Protein AF-A0A7X8VT72-F1 (afdb_monomer)

Sequence (123 aa):
MTHRLEADIKRRKEEMYQFYFKGIGISIKKRRLALKLTQEALAKGICSNTYVSKIENNAIAINKENLYLLMEKMDMPLESIVFPEAMIDIMLESFSCFIRKDYERYRQIYEDIDKYQFGILIQ

Nearest PDB structures (foldseek):
  3u3w-assembly1_B  TM=5.763E-01  e=1.689E-03  Bacillus thuringiensis Bt407
  4yv9-assembly2_D  TM=6.469E-01  e=1.508E-02  Streptococcus dysgalactiae
  4yv6-assembly2_D  TM=6.238E-01  e=1.592E-02  Streptococcus dysgalactiae
  5w4m-assembly1_A  TM=6.349E-01  e=2.752E-02  Streptococcus dysgalactiae
  4ryk-assembly1_A-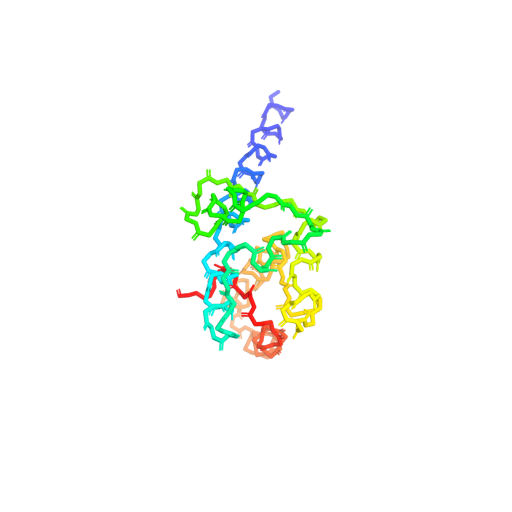2  TM=6.215E-01  e=9.689E-02  Listeria monocytogenes EGD-e

pLDDT: mean 84.2, std 11.76, range [35.78, 96.88]

Radius of gyratio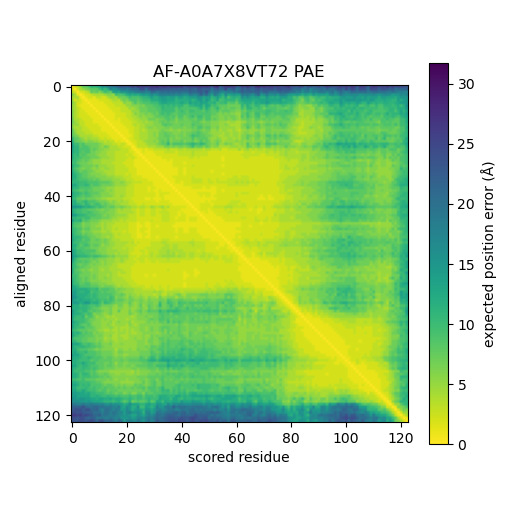n: 17.02 Å; Cα contacts (8 Å, |Δi|>4): 107; chains: 1; bounding box: 54×21×46 Å

Mean predicted aligned error: 6.78 Å

Structure (mmCIF, N/CA/C/O backbone):
data_AF-A0A7X8VT72-F1
#
_entry.id   AF-A0A7X8VT72-F1
#
loop_
_atom_site.group_PDB
_atom_site.id
_atom_site.type_symbol
_atom_site.label_atom_id
_atom_site.label_alt_id
_atom_site.label_comp_id
_atom_site.label_asym_id
_atom_site.label_entity_id
_atom_site.label_seq_id
_atom_site.pdbx_PDB_ins_code
_atom_site.Cartn_x
_atom_site.Cartn_y
_atom_site.Cartn_z
_atom_site.occupancy
_atom_site.B_iso_or_equiv
_atom_site.auth_seq_id
_atom_site.auth_comp_id
_atom_site.auth_asym_id
_atom_site.auth_atom_id
_atom_site.pdbx_PDB_model_num
ATOM 1 N N . MET A 1 1 ? 36.009 6.256 -0.695 1.00 60.47 1 MET A N 1
ATOM 2 C CA . MET A 1 1 ? 35.013 7.147 -1.340 1.00 60.47 1 MET A CA 1
ATOM 3 C C . MET A 1 1 ? 33.771 6.366 -1.783 1.00 60.47 1 MET A C 1
ATOM 5 O O . MET A 1 1 ? 32.669 6.794 -1.471 1.00 60.47 1 MET A O 1
ATOM 9 N N . THR A 1 2 ? 33.938 5.184 -2.384 1.00 63.16 2 THR A N 1
ATOM 10 C CA . THR A 1 2 ? 32.879 4.225 -2.777 1.00 63.16 2 THR A CA 1
ATOM 11 C C . THR A 1 2 ? 31.925 3.816 -1.647 1.00 63.16 2 THR A C 1
ATOM 13 O O . THR A 1 2 ? 30.720 3.971 -1.795 1.00 63.16 2 THR A O 1
ATOM 16 N N . HIS A 1 3 ? 32.435 3.439 -0.470 1.00 69.38 3 HIS A N 1
ATOM 17 C CA . HIS A 1 3 ? 31.594 2.996 0.659 1.00 69.38 3 HIS A CA 1
ATOM 18 C C . HIS A 1 3 ? 30.624 4.078 1.191 1.00 69.38 3 HIS A C 1
ATOM 20 O O . HIS A 1 3 ? 29.564 3.774 1.736 1.00 69.38 3 HIS A O 1
ATOM 26 N N . ARG A 1 4 ? 30.968 5.367 1.051 1.00 83.44 4 ARG A N 1
ATOM 27 C CA . ARG A 1 4 ? 30.092 6.476 1.473 1.00 83.44 4 ARG A CA 1
ATOM 28 C C . ARG A 1 4 ? 28.961 6.692 0.466 1.00 83.44 4 ARG A C 1
ATOM 30 O O . ARG A 1 4 ? 27.821 6.888 0.869 1.00 83.44 4 ARG A O 1
ATOM 37 N N . LEU A 1 5 ? 29.278 6.579 -0.825 1.00 81.50 5 LEU A N 1
ATOM 38 C CA . LEU A 1 5 ? 28.304 6.666 -1.910 1.00 81.50 5 LEU A CA 1
ATOM 39 C C . LEU A 1 5 ? 27.288 5.517 -1.850 1.00 81.50 5 LEU A C 1
ATOM 41 O O . LEU A 1 5 ? 26.091 5.761 -1.952 1.00 81.50 5 LEU A O 1
ATOM 45 N N . GLU A 1 6 ? 27.742 4.283 -1.627 1.00 85.75 6 GLU A N 1
ATOM 46 C CA . GLU A 1 6 ? 26.858 3.117 -1.477 1.00 85.75 6 GLU A CA 1
ATOM 47 C C . GLU A 1 6 ? 25.900 3.270 -0.288 1.00 85.75 6 GLU A C 1
ATOM 49 O O . GLU A 1 6 ? 24.701 3.014 -0.415 1.00 85.75 6 GLU A O 1
ATOM 54 N N . ALA A 1 7 ? 26.405 3.755 0.850 1.00 86.00 7 ALA A N 1
ATOM 55 C CA . ALA A 1 7 ? 25.585 4.027 2.026 1.00 86.00 7 ALA A CA 1
ATOM 56 C C . ALA A 1 7 ? 24.541 5.130 1.770 1.00 86.00 7 ALA A C 1
ATOM 58 O O . ALA A 1 7 ? 23.385 4.985 2.170 1.00 86.00 7 ALA A O 1
ATOM 59 N N . ASP A 1 8 ? 24.915 6.205 1.070 1.00 86.75 8 ASP A N 1
ATOM 60 C CA . ASP A 1 8 ? 23.992 7.286 0.711 1.00 86.75 8 ASP A CA 1
ATOM 61 C C . ASP A 1 8 ? 22.920 6.828 -0.293 1.00 86.75 8 ASP A C 1
ATOM 63 O O . ASP A 1 8 ? 21.749 7.182 -0.142 1.00 86.75 8 ASP A O 1
ATOM 67 N N . ILE A 1 9 ? 23.284 6.007 -1.286 1.00 85.25 9 ILE A N 1
ATOM 68 C CA . ILE A 1 9 ? 22.329 5.408 -2.234 1.00 85.25 9 ILE A CA 1
ATOM 69 C C . ILE A 1 9 ? 21.342 4.504 -1.492 1.00 85.25 9 ILE A C 1
ATOM 71 O O . ILE A 1 9 ? 20.133 4.606 -1.710 1.00 85.25 9 ILE A O 1
ATOM 75 N N . LYS A 1 10 ? 21.835 3.651 -0.585 1.00 86.94 10 LYS A N 1
ATOM 76 C CA . LYS A 1 10 ? 20.989 2.776 0.233 1.00 86.94 10 LYS A CA 1
ATOM 77 C C . LYS A 1 10 ? 20.020 3.583 1.098 1.00 86.94 10 LYS A C 1
ATOM 79 O O . LYS A 1 10 ? 18.834 3.269 1.116 1.00 86.94 10 LYS A O 1
ATOM 84 N N . ARG A 1 11 ? 20.498 4.644 1.758 1.00 87.62 11 ARG A N 1
ATOM 85 C CA . ARG A 1 11 ? 19.652 5.525 2.579 1.00 87.62 11 ARG A CA 1
ATOM 86 C C . ARG A 1 11 ? 18.535 6.162 1.752 1.00 87.62 11 ARG A C 1
ATOM 88 O O . ARG A 1 11 ? 17.381 6.091 2.151 1.00 87.62 11 ARG A O 1
ATOM 95 N N . ARG A 1 12 ? 18.859 6.722 0.582 1.00 83.75 12 ARG A N 1
ATOM 96 C CA . ARG A 1 12 ? 17.863 7.349 -0.306 1.00 83.75 12 ARG A CA 1
ATOM 97 C C . ARG A 1 12 ? 16.819 6.358 -0.818 1.00 83.75 12 ARG A C 1
ATOM 99 O O . ARG A 1 12 ? 15.649 6.712 -0.916 1.00 83.75 12 ARG A O 1
ATOM 106 N N . LYS A 1 13 ? 17.224 5.120 -1.134 1.00 81.94 13 LYS A N 1
ATOM 107 C CA . LYS A 1 13 ? 16.276 4.056 -1.498 1.00 81.94 13 LYS A CA 1
ATOM 108 C C . LYS A 1 13 ? 15.312 3.754 -0.354 1.00 81.94 13 LYS A C 1
ATOM 110 O O . LYS A 1 13 ? 14.112 3.697 -0.588 1.00 81.94 13 LYS A O 1
ATOM 115 N N . GLU A 1 14 ? 15.822 3.626 0.867 1.00 82.25 14 GLU A N 1
ATOM 116 C CA . GLU A 1 14 ? 14.987 3.378 2.044 1.00 82.25 14 GLU A CA 1
ATOM 117 C C . GLU A 1 14 ? 14.015 4.538 2.307 1.00 82.25 14 GLU A C 1
ATOM 119 O O . GLU A 1 14 ? 12.824 4.311 2.483 1.00 82.25 14 GLU A O 1
ATOM 124 N N . GLU A 1 15 ? 14.484 5.789 2.252 1.00 81.94 15 GLU A N 1
ATOM 125 C CA . GLU A 1 15 ? 13.637 6.987 2.389 1.00 81.94 15 GLU A CA 1
ATOM 126 C C . GLU A 1 15 ? 12.487 6.993 1.369 1.00 81.94 15 GLU A C 1
ATOM 128 O O . GLU A 1 15 ? 11.336 7.276 1.713 1.00 81.94 15 GLU A O 1
ATOM 133 N N . MET A 1 16 ? 12.789 6.627 0.124 1.00 78.19 16 MET A N 1
ATOM 134 C CA . MET A 1 16 ? 11.802 6.496 -0.942 1.00 78.19 16 MET A CA 1
ATOM 135 C C . MET A 1 16 ? 10.809 5.355 -0.667 1.00 78.19 16 MET A C 1
ATOM 137 O O . MET A 1 16 ? 9.604 5.560 -0.803 1.00 78.19 16 MET A O 1
ATOM 141 N N . TYR A 1 17 ? 11.265 4.177 -0.228 1.00 78.75 17 TYR A N 1
ATOM 142 C CA . TYR A 1 17 ? 10.364 3.080 0.146 1.00 78.75 17 TYR A CA 1
ATOM 143 C C . TYR A 1 17 ? 9.429 3.489 1.283 1.00 78.75 17 TYR A C 1
ATOM 145 O O . TYR A 1 17 ? 8.219 3.299 1.178 1.00 78.75 17 TYR A O 1
ATOM 153 N N . GLN A 1 18 ? 9.957 4.124 2.332 1.00 76.50 18 GLN A N 1
ATOM 154 C CA . GLN A 1 18 ? 9.161 4.601 3.464 1.00 76.50 18 GLN A CA 1
ATOM 155 C C . GLN A 1 18 ? 8.115 5.639 3.042 1.00 76.50 18 GLN A C 1
ATOM 157 O O . GLN A 1 18 ? 6.986 5.614 3.539 1.00 76.50 18 GLN A O 1
ATOM 162 N N . PHE A 1 19 ? 8.449 6.521 2.094 1.00 75.62 19 PHE A N 1
ATOM 163 C CA . PHE A 1 19 ? 7.494 7.466 1.516 1.00 75.62 19 PHE A CA 1
ATOM 164 C C . PHE A 1 19 ? 6.306 6.750 0.853 1.00 75.62 19 PHE A C 1
ATOM 166 O O . PHE A 1 19 ? 5.156 7.108 1.109 1.00 75.62 19 PHE A O 1
ATOM 173 N N . TYR A 1 20 ? 6.556 5.699 0.072 1.00 72.38 20 TYR A N 1
ATOM 174 C CA . TYR A 1 20 ? 5.486 4.923 -0.558 1.00 72.38 20 TYR A CA 1
ATOM 175 C C . TYR A 1 20 ? 4.717 4.055 0.451 1.00 72.38 20 TYR A C 1
ATOM 177 O O . TYR A 1 20 ? 3.488 4.051 0.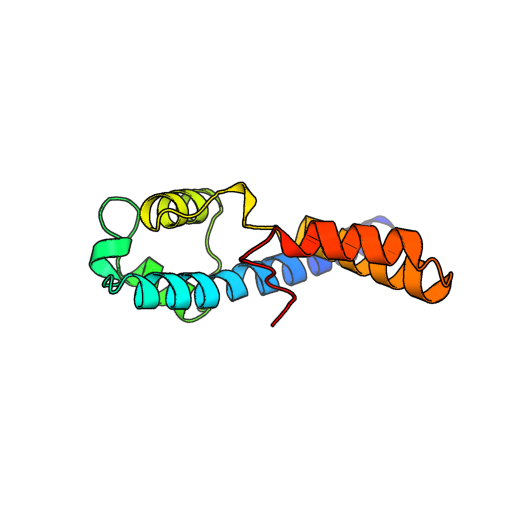438 1.00 72.38 20 TYR A O 1
ATOM 185 N N . PHE A 1 21 ? 5.383 3.402 1.407 1.00 73.00 21 PHE A N 1
ATOM 186 C CA . PHE A 1 21 ? 4.699 2.669 2.486 1.00 73.00 21 PHE A CA 1
ATOM 187 C C . PHE A 1 21 ? 3.707 3.545 3.252 1.00 73.00 21 PHE A C 1
ATOM 189 O O . PHE A 1 21 ? 2.625 3.097 3.631 1.00 73.00 21 PHE A O 1
ATOM 196 N N . LYS A 1 22 ? 4.053 4.818 3.441 1.00 73.69 22 LYS A N 1
ATOM 197 C CA . LYS A 1 22 ? 3.178 5.811 4.052 1.00 73.69 22 LYS A CA 1
ATOM 198 C C . LYS A 1 22 ? 1.914 6.056 3.219 1.00 73.69 22 LYS A C 1
ATOM 200 O O . LYS A 1 22 ? 0.855 6.224 3.802 1.00 73.69 22 LYS A O 1
ATOM 205 N N . GLY A 1 23 ? 1.993 6.000 1.888 1.00 75.62 23 GLY A N 1
ATOM 206 C CA . GLY A 1 23 ? 0.850 6.147 0.977 1.00 75.62 23 GLY A CA 1
ATOM 207 C C . GLY A 1 23 ? -0.187 5.017 1.049 1.00 75.62 23 GLY A C 1
ATOM 208 O O . GLY A 1 23 ? -1.364 5.260 0.779 1.00 75.62 23 GLY A O 1
ATOM 209 N N . ILE A 1 24 ? 0.200 3.811 1.490 1.00 80.81 24 ILE A N 1
ATOM 210 C CA . ILE A 1 24 ? -0.711 2.654 1.637 1.00 80.81 24 ILE A CA 1
ATOM 211 C C . ILE A 1 24 ? -1.890 2.973 2.565 1.00 80.81 24 ILE A C 1
ATOM 213 O O . ILE A 1 24 ? -3.007 2.496 2.350 1.00 80.81 24 ILE A O 1
ATOM 217 N N . GLY A 1 25 ? -1.664 3.812 3.579 1.00 86.44 25 GLY A N 1
ATOM 218 C CA . GLY A 1 25 ? -2.680 4.200 4.551 1.00 86.44 25 GLY A CA 1
ATOM 219 C C . GLY A 1 25 ? -3.935 4.815 3.927 1.00 86.44 25 GLY A C 1
ATOM 220 O O . GLY A 1 25 ? -5.050 4.501 4.350 1.00 86.44 25 GLY A O 1
ATOM 221 N N . ILE A 1 26 ? -3.781 5.620 2.870 1.00 85.00 26 ILE A N 1
ATOM 222 C CA . ILE A 1 26 ? -4.909 6.205 2.126 1.00 85.00 26 ILE A CA 1
ATOM 223 C C . ILE A 1 26 ? -5.759 5.103 1.488 1.00 85.00 26 ILE A C 1
ATOM 225 O O . ILE A 1 26 ? -6.992 5.145 1.540 1.00 85.00 26 ILE A O 1
ATOM 229 N N . SER A 1 27 ? -5.116 4.096 0.905 1.00 84.00 27 SER A N 1
ATOM 230 C CA . SER A 1 27 ? -5.808 2.996 0.241 1.00 84.00 27 SER A CA 1
ATOM 231 C C . SER A 1 27 ? -6.537 2.098 1.249 1.00 84.00 27 SER A C 1
ATOM 233 O O . SER A 1 27 ? -7.689 1.728 1.009 1.00 84.00 27 SER A O 1
ATOM 235 N N . ILE A 1 28 ? -5.936 1.837 2.420 1.00 88.69 28 ILE A N 1
ATOM 236 C CA . ILE A 1 28 ? -6.603 1.157 3.549 1.00 88.69 28 ILE A CA 1
ATOM 237 C C . ILE A 1 28 ? -7.857 1.932 3.965 1.00 88.69 28 ILE A C 1
ATOM 239 O O . ILE A 1 28 ? -8.939 1.351 4.053 1.00 88.69 28 ILE A O 1
ATOM 243 N N . LYS A 1 29 ? -7.745 3.255 4.140 1.00 90.81 29 LYS A N 1
ATOM 244 C CA . LYS A 1 29 ? -8.879 4.124 4.484 1.00 90.81 29 LYS A CA 1
ATOM 245 C C . LYS A 1 29 ? -10.006 4.010 3.461 1.00 90.81 29 LYS A C 1
ATOM 247 O O . LYS A 1 29 ? -11.167 3.849 3.839 1.00 90.81 29 LYS A O 1
ATOM 252 N N . LYS A 1 30 ? -9.675 4.074 2.167 1.00 88.75 30 LYS A N 1
ATOM 253 C CA . LYS A 1 30 ? -10.647 3.967 1.069 1.00 88.75 30 LYS A CA 1
ATOM 254 C C . LYS A 1 30 ? -11.383 2.625 1.107 1.00 88.75 30 LYS A C 1
ATOM 256 O O . LYS A 1 30 ? -12.612 2.613 1.049 1.00 88.75 30 LYS A O 1
ATOM 261 N N . ARG A 1 31 ? -10.659 1.511 1.267 1.00 89.38 31 ARG A N 1
ATOM 262 C CA . ARG A 1 31 ? -11.261 0.173 1.370 1.00 89.38 31 ARG A CA 1
ATOM 263 C C . ARG A 1 31 ? -12.120 0.027 2.624 1.00 89.38 31 ARG A C 1
ATOM 265 O O . ARG A 1 31 ? -13.262 -0.411 2.518 1.00 89.38 31 ARG A O 1
ATOM 272 N N . ARG A 1 32 ? -11.620 0.444 3.791 1.00 93.25 32 ARG A N 1
ATOM 273 C CA . ARG A 1 32 ? -12.366 0.404 5.058 1.00 93.25 32 ARG A CA 1
ATOM 274 C C . ARG A 1 32 ? -13.707 1.130 4.941 1.00 93.25 32 ARG A C 1
ATOM 276 O O . ARG A 1 32 ? -14.730 0.608 5.379 1.00 93.25 32 ARG A O 1
ATOM 283 N N . LEU A 1 33 ? -13.702 2.326 4.347 1.00 93.00 33 LEU A N 1
ATOM 284 C CA . LEU A 1 33 ? -14.915 3.116 4.127 1.00 93.00 33 LEU A CA 1
ATOM 285 C C . LEU A 1 33 ? -15.877 2.437 3.145 1.00 93.00 33 LEU A C 1
ATOM 287 O O . LEU A 1 33 ? -17.079 2.434 3.402 1.00 93.00 33 LEU A O 1
ATOM 291 N N . ALA A 1 34 ? -15.370 1.813 2.076 1.00 91.19 34 ALA A N 1
ATOM 292 C CA . ALA A 1 34 ? -16.193 1.030 1.150 1.00 91.19 34 ALA A CA 1
ATOM 293 C C . ALA A 1 34 ? -16.886 -0.158 1.846 1.00 91.19 34 ALA A C 1
ATOM 295 O O . ALA A 1 34 ? -18.044 -0.452 1.562 1.00 91.19 34 ALA A O 1
ATOM 296 N N . LEU A 1 35 ? -16.210 -0.780 2.817 1.00 92.25 35 LEU A N 1
ATOM 297 C CA . LEU A 1 35 ? -16.752 -1.847 3.666 1.00 92.25 35 LEU A CA 1
ATOM 298 C C . LEU A 1 35 ? -17.596 -1.334 4.849 1.00 92.25 35 LEU A C 1
ATOM 300 O O . LEU A 1 35 ? -18.088 -2.135 5.640 1.00 92.25 35 LEU A O 1
ATOM 304 N N . LYS A 1 36 ? -17.764 -0.011 4.998 1.00 95.69 36 LYS A 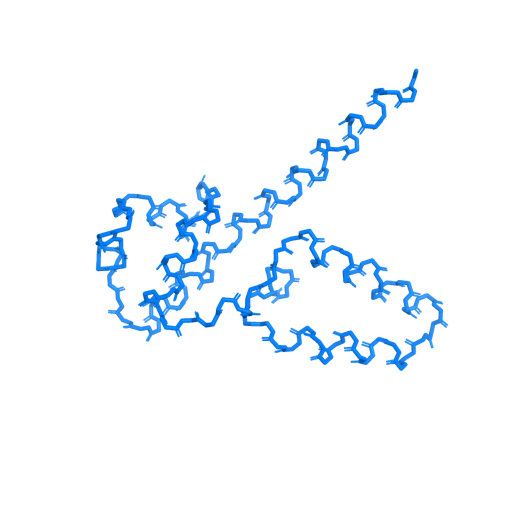N 1
ATOM 305 C CA . LYS A 1 36 ? -18.480 0.639 6.114 1.00 95.69 36 LYS A CA 1
ATOM 306 C C . LYS A 1 36 ? -17.958 0.245 7.507 1.00 95.69 36 LYS A C 1
ATOM 308 O O . LYS A 1 36 ? -18.704 0.259 8.484 1.00 95.69 36 LYS A O 1
ATOM 313 N N . LEU A 1 37 ? -16.670 -0.075 7.618 1.00 95.12 37 LEU A N 1
ATOM 314 C CA . LEU A 1 37 ? -16.030 -0.431 8.885 1.00 95.12 37 LEU A CA 1
ATOM 315 C C . LEU A 1 37 ? -15.578 0.824 9.643 1.00 95.12 37 LEU A C 1
ATOM 317 O O . LEU A 1 37 ? -15.063 1.773 9.048 1.00 95.12 37 LEU A O 1
ATOM 321 N N . THR A 1 38 ? -15.702 0.829 10.971 1.00 96.62 38 THR A N 1
ATOM 322 C CA . THR A 1 38 ? -15.046 1.846 11.811 1.00 96.62 38 THR A CA 1
ATOM 323 C C . THR A 1 38 ? -13.555 1.530 11.954 1.00 96.62 38 THR A C 1
ATOM 325 O O . THR A 1 38 ? -13.130 0.388 11.761 1.00 96.62 38 THR A O 1
ATOM 328 N N . GLN A 1 39 ? -12.739 2.532 12.292 1.00 96.75 39 GLN A N 1
ATOM 329 C CA . GLN A 1 39 ? -11.314 2.307 12.576 1.00 96.75 39 GLN A CA 1
ATOM 330 C C . GLN A 1 39 ? -11.132 1.323 13.743 1.00 96.75 39 GLN A C 1
ATOM 332 O O . GLN A 1 39 ? -10.287 0.438 13.670 1.00 96.75 39 GLN A O 1
ATOM 337 N N . GLU A 1 40 ? -11.990 1.405 14.764 1.00 96.88 40 GLU A N 1
ATOM 338 C CA . GLU A 1 40 ? -12.006 0.479 15.897 1.00 96.88 40 GLU A CA 1
ATOM 339 C C . GLU A 1 40 ? -12.346 -0.953 15.466 1.00 96.88 40 GLU A C 1
ATOM 341 O O . GLU A 1 40 ? -11.657 -1.896 15.857 1.00 96.88 40 GLU A O 1
ATOM 346 N N . ALA A 1 41 ? -13.367 -1.125 14.618 1.00 96.31 41 ALA A N 1
ATOM 347 C CA . ALA A 1 41 ? -13.760 -2.435 14.110 1.00 96.31 41 ALA A CA 1
ATOM 348 C C . ALA A 1 41 ? -12.630 -3.085 13.304 1.00 96.31 41 ALA A C 1
ATOM 350 O O . ALA A 1 41 ? -12.357 -4.273 13.486 1.00 96.31 41 ALA A O 1
ATOM 351 N N . LEU A 1 42 ? -11.953 -2.298 12.461 1.00 95.69 42 LEU A N 1
ATOM 352 C CA . LEU A 1 42 ? -10.789 -2.738 11.700 1.00 95.69 42 LEU A CA 1
ATOM 353 C C . LEU A 1 42 ? -9.609 -3.085 12.631 1.00 95.69 42 LEU A C 1
ATOM 355 O O . LEU A 1 42 ? -9.019 -4.151 12.494 1.00 95.69 42 LEU A O 1
ATOM 359 N N . ALA A 1 43 ? -9.313 -2.241 13.622 1.00 96.56 43 ALA A N 1
ATOM 360 C CA . ALA A 1 43 ? -8.197 -2.429 14.549 1.00 96.56 43 ALA A CA 1
ATOM 361 C C . ALA A 1 43 ? -8.364 -3.643 15.481 1.00 96.56 43 ALA A C 1
ATOM 363 O O . ALA A 1 43 ? -7.377 -4.261 15.882 1.00 96.56 43 ALA A O 1
ATOM 364 N N . LYS A 1 44 ? -9.607 -3.992 15.839 1.00 96.38 44 LYS A N 1
ATOM 365 C CA . LYS A 1 44 ? -9.927 -5.013 16.846 1.00 96.38 44 LYS A CA 1
ATOM 366 C C . LYS A 1 44 ? -9.214 -6.342 16.575 1.00 96.38 44 LYS A C 1
ATOM 368 O O . LYS A 1 44 ? -9.452 -6.967 15.542 1.00 96.38 44 LYS A O 1
ATOM 373 N N . GLY A 1 45 ? -8.405 -6.783 17.540 1.00 93.81 45 GLY A N 1
ATOM 374 C CA . GLY A 1 45 ? -7.647 -8.039 17.478 1.00 93.81 45 GLY A CA 1
ATOM 375 C C . GLY A 1 45 ? -6.346 -7.974 16.672 1.00 93.81 45 GLY A C 1
ATOM 376 O O . GLY A 1 45 ? -5.675 -8.991 16.569 1.00 93.81 45 GLY A O 1
ATOM 377 N N . ILE A 1 46 ? -5.987 -6.807 16.122 1.00 95.38 46 ILE A N 1
ATOM 378 C CA . ILE A 1 46 ? -4.784 -6.610 15.298 1.00 95.38 46 ILE A CA 1
ATOM 379 C C . ILE A 1 46 ? -3.897 -5.523 15.911 1.00 95.38 46 ILE A C 1
ATOM 381 O O . ILE A 1 46 ? -2.741 -5.757 16.245 1.00 95.38 46 ILE A O 1
ATOM 385 N N . CYS A 1 47 ? -4.435 -4.314 16.080 1.00 94.19 47 CYS A N 1
ATOM 386 C CA . CYS A 1 47 ? -3.683 -3.158 16.563 1.00 94.19 47 CYS A CA 1
ATOM 387 C C . CYS A 1 47 ? -4.593 -2.172 17.315 1.00 94.19 47 CYS A C 1
ATOM 389 O O . CYS A 1 47 ? -5.765 -2.446 17.572 1.00 94.19 47 CYS A O 1
ATOM 391 N N . SER A 1 48 ? -4.060 -1.015 17.716 1.00 95.56 48 SER A N 1
ATOM 392 C CA . SER A 1 48 ? -4.869 0.020 18.369 1.00 95.56 48 SER A CA 1
ATOM 393 C C . SER A 1 48 ? -5.644 0.861 17.352 1.00 95.56 48 SER A C 1
ATOM 395 O O . SER A 1 48 ? -5.169 1.122 16.247 1.00 95.56 48 SER A O 1
ATOM 397 N N . ASN A 1 49 ? -6.810 1.374 17.754 1.00 95.81 49 ASN A N 1
ATOM 398 C CA . ASN A 1 49 ? -7.577 2.331 16.947 1.00 95.81 49 ASN A CA 1
ATOM 399 C C . ASN A 1 49 ? -6.720 3.554 16.544 1.00 95.81 49 ASN A C 1
ATOM 401 O O . ASN A 1 49 ? -6.729 4.002 15.399 1.00 95.81 49 ASN A O 1
ATOM 405 N N . THR A 1 50 ? -5.891 4.045 17.471 1.00 95.56 50 THR A N 1
ATOM 406 C CA . THR A 1 50 ? -4.940 5.139 17.225 1.00 95.56 50 THR A CA 1
ATOM 407 C C . THR A 1 50 ? -3.900 4.783 16.164 1.00 95.56 50 THR A C 1
ATOM 409 O O . THR A 1 50 ? -3.513 5.651 15.383 1.00 95.56 50 THR A O 1
ATOM 412 N N . TYR A 1 51 ? -3.442 3.529 16.110 1.00 94.69 51 TYR A N 1
ATOM 413 C CA . TYR A 1 51 ? -2.523 3.070 15.071 1.00 94.69 51 TYR A CA 1
ATOM 414 C C . TYR A 1 51 ? -3.186 3.135 13.691 1.00 94.69 51 TYR A C 1
ATOM 416 O O . TYR A 1 51 ? -2.615 3.756 12.797 1.00 94.69 51 TYR A O 1
ATOM 424 N N . VAL A 1 52 ? -4.417 2.616 13.554 1.00 94.62 52 VAL A N 1
ATOM 425 C CA . VAL A 1 52 ? -5.210 2.708 12.310 1.00 94.62 52 VAL A CA 1
ATOM 426 C C . VAL A 1 52 ? -5.400 4.166 11.881 1.00 94.62 52 VAL A C 1
ATOM 428 O O . VAL A 1 52 ? -5.154 4.519 10.733 1.00 94.62 52 VAL A O 1
ATOM 431 N N . SER A 1 53 ? -5.754 5.056 12.807 1.00 95.62 53 SER A N 1
ATOM 432 C CA . SER A 1 53 ? -5.889 6.482 12.492 1.00 95.62 53 SER A CA 1
ATOM 433 C C . SER A 1 53 ? -4.577 7.115 12.009 1.00 95.62 53 SER A C 1
ATOM 435 O O . SER A 1 53 ? -4.570 7.886 11.047 1.00 95.62 53 SER A O 1
ATOM 437 N N . LYS A 1 54 ? -3.442 6.777 12.632 1.00 94.00 54 LYS A N 1
ATOM 438 C CA . LYS A 1 54 ? -2.130 7.296 12.225 1.00 94.00 54 LYS A CA 1
ATOM 439 C C . LYS A 1 54 ? -1.693 6.772 10.856 1.00 94.00 54 LYS A C 1
ATOM 441 O O . LYS A 1 54 ? -1.129 7.555 10.098 1.00 94.00 54 LYS A O 1
ATOM 446 N N . ILE A 1 55 ? -1.943 5.505 10.520 1.00 92.88 55 ILE A N 1
ATOM 447 C CA . ILE A 1 55 ? -1.630 4.991 9.174 1.00 92.88 55 ILE A CA 1
ATOM 448 C C . ILE A 1 55 ? -2.542 5.646 8.129 1.00 92.88 55 ILE A C 1
ATOM 450 O O . ILE A 1 55 ? -2.043 6.152 7.136 1.00 92.88 55 ILE A O 1
ATOM 454 N N . GLU A 1 56 ? -3.853 5.746 8.380 1.00 91.44 56 GLU A N 1
ATOM 455 C CA . GLU A 1 56 ? -4.834 6.266 7.412 1.00 91.44 56 GLU A CA 1
ATOM 456 C C . GLU A 1 56 ? -4.653 7.750 7.079 1.00 91.44 56 GLU A C 1
ATOM 458 O O . GLU A 1 56 ? -5.116 8.219 6.039 1.00 91.44 56 GLU A O 1
ATOM 463 N N . ASN A 1 57 ? -4.008 8.495 7.975 1.00 90.12 57 ASN A N 1
ATOM 464 C CA . ASN A 1 57 ? -3.678 9.904 7.789 1.00 90.12 57 ASN A CA 1
ATOM 465 C C . ASN A 1 57 ? -2.220 10.117 7.376 1.00 90.12 57 ASN A C 1
ATOM 467 O O . ASN A 1 57 ? -1.728 11.241 7.466 1.00 90.12 57 ASN A O 1
ATOM 471 N N . ASN A 1 58 ? -1.514 9.061 6.958 1.00 87.00 58 ASN A N 1
ATOM 472 C CA . ASN A 1 58 ? -0.110 9.132 6.578 1.00 87.00 58 ASN A CA 1
ATOM 473 C C . ASN A 1 58 ? 0.718 9.815 7.684 1.00 87.00 58 ASN A C 1
ATOM 475 O O . ASN A 1 58 ? 1.520 10.701 7.419 1.00 87.00 58 ASN A O 1
ATOM 479 N N . ALA A 1 59 ? 0.500 9.483 8.953 1.00 87.94 59 ALA A N 1
ATOM 480 C CA . ALA A 1 59 ? 1.314 9.991 10.058 1.00 87.94 59 ALA A CA 1
ATOM 481 C C . ALA A 1 59 ? 2.490 9.049 10.344 1.00 87.94 59 ALA A C 1
ATOM 483 O O . ALA A 1 59 ? 3.584 9.499 10.677 1.00 87.94 59 ALA A O 1
ATOM 484 N N . ILE A 1 60 ? 2.269 7.744 10.170 1.00 88.62 60 ILE A N 1
ATOM 485 C CA . ILE A 1 60 ? 3.268 6.682 10.333 1.00 88.62 60 ILE A CA 1
ATOM 486 C C . ILE A 1 60 ? 3.202 5.714 9.150 1.00 88.62 60 ILE A C 1
ATOM 488 O O . ILE A 1 60 ? 2.146 5.560 8.538 1.00 88.62 60 ILE A O 1
ATOM 492 N N . ALA A 1 61 ? 4.316 5.047 8.852 1.00 83.69 61 ALA A N 1
ATOM 493 C CA . ALA A 1 61 ? 4.318 3.907 7.944 1.00 83.69 61 ALA A CA 1
ATOM 494 C C . ALA A 1 61 ? 3.719 2.676 8.641 1.00 83.69 61 ALA A C 1
ATOM 496 O O . ALA A 1 61 ? 3.928 2.455 9.839 1.00 83.69 61 ALA A O 1
ATOM 497 N N . ILE A 1 62 ? 2.971 1.877 7.885 1.00 86.56 62 ILE A N 1
ATOM 498 C CA . ILE A 1 62 ? 2.463 0.593 8.358 1.00 86.56 62 ILE A CA 1
ATOM 499 C C . ILE A 1 62 ? 3.566 -0.471 8.265 1.00 86.56 62 ILE A C 1
ATOM 501 O O . ILE A 1 62 ? 4.315 -0.505 7.291 1.00 86.56 62 ILE A O 1
ATOM 505 N N . ASN A 1 63 ? 3.679 -1.342 9.271 1.00 85.88 63 ASN A N 1
ATOM 506 C CA . ASN A 1 63 ? 4.575 -2.499 9.181 1.00 85.88 63 ASN A CA 1
ATOM 507 C C . ASN A 1 63 ? 3.921 -3.637 8.366 1.00 85.88 63 ASN A C 1
ATOM 509 O O . ASN A 1 63 ? 2.698 -3.704 8.249 1.00 85.88 63 ASN A O 1
ATOM 513 N N . LYS A 1 64 ? 4.732 -4.535 7.792 1.00 84.12 64 LYS A N 1
ATOM 514 C CA . LYS A 1 64 ? 4.240 -5.584 6.877 1.00 84.12 64 LYS A CA 1
ATOM 515 C C . LYS A 1 64 ? 3.254 -6.551 7.550 1.00 84.12 64 LYS A C 1
ATOM 517 O O . LYS A 1 64 ? 2.245 -6.895 6.950 1.00 84.12 64 LYS A O 1
ATOM 522 N N . GLU A 1 65 ? 3.505 -6.932 8.801 1.00 89.69 65 GLU A N 1
ATOM 523 C CA . GLU A 1 65 ? 2.652 -7.858 9.563 1.00 89.69 65 GLU A CA 1
ATOM 524 C C . GLU A 1 65 ? 1.242 -7.293 9.784 1.00 89.69 65 GLU A C 1
ATOM 526 O O . GLU A 1 65 ? 0.252 -7.925 9.422 1.00 89.69 65 GLU A O 1
ATOM 531 N N . ASN A 1 66 ? 1.142 -6.064 10.300 1.00 90.75 66 ASN A N 1
ATOM 532 C CA . ASN A 1 66 ? -0.140 -5.389 10.488 1.00 90.75 66 ASN A CA 1
ATOM 533 C C . ASN A 1 66 ? -0.832 -5.131 9.153 1.00 90.75 66 ASN A C 1
ATOM 535 O O . ASN A 1 66 ? -2.053 -5.219 9.092 1.00 90.75 66 ASN A O 1
ATOM 539 N N . LEU A 1 67 ? -0.085 -4.812 8.091 1.00 89.00 67 LEU A N 1
ATOM 540 C CA . LEU A 1 67 ? -0.668 -4.643 6.763 1.00 89.00 67 LEU A CA 1
ATOM 541 C C . LEU A 1 67 ? -1.402 -5.913 6.333 1.00 89.00 67 LEU A C 1
ATOM 543 O O . LEU A 1 67 ? -2.592 -5.833 6.044 1.00 89.00 67 LEU A O 1
ATOM 547 N N . TYR A 1 68 ? -0.742 -7.070 6.371 1.00 88.62 68 TYR A N 1
ATOM 548 C CA . TYR A 1 68 ? -1.361 -8.335 5.974 1.00 88.62 68 TYR A CA 1
ATOM 549 C C . TYR A 1 68 ? -2.587 -8.689 6.820 1.00 88.62 68 TYR A C 1
ATOM 551 O O . TYR A 1 68 ? -3.630 -9.018 6.261 1.00 88.62 68 TYR A O 1
ATOM 559 N N . LEU A 1 69 ? -2.513 -8.527 8.143 1.00 93.38 69 LEU A N 1
ATOM 560 C CA . LEU A 1 69 ? -3.654 -8.795 9.028 1.00 93.38 69 LEU A CA 1
ATOM 561 C C . LEU A 1 69 ? -4.849 -7.871 8.738 1.00 93.38 69 LEU A C 1
ATOM 563 O O . LEU A 1 69 ? -6.004 -8.299 8.754 1.00 93.38 69 LEU A O 1
ATOM 567 N N . LEU A 1 70 ? -4.593 -6.587 8.467 1.00 92.19 70 LEU A N 1
ATOM 568 C CA . LEU A 1 70 ? -5.649 -5.637 8.114 1.00 92.19 70 LEU A CA 1
ATOM 569 C C . LEU A 1 70 ? -6.250 -5.945 6.738 1.00 92.19 70 LEU A C 1
ATOM 571 O O . LEU A 1 70 ? -7.457 -5.792 6.565 1.00 92.19 70 LEU A O 1
ATOM 575 N N . MET A 1 71 ? -5.436 -6.374 5.772 1.00 90.00 71 MET A N 1
ATOM 576 C CA . MET A 1 71 ? -5.903 -6.794 4.448 1.00 90.00 71 MET A CA 1
ATOM 577 C C . MET A 1 71 ? -6.798 -8.025 4.524 1.00 90.00 71 MET A C 1
ATOM 579 O O . MET A 1 71 ? -7.892 -8.004 3.966 1.00 90.00 71 MET A O 1
ATOM 583 N N . GLU A 1 72 ? -6.367 -9.055 5.253 1.00 91.12 72 GLU A N 1
ATOM 584 C CA . GLU A 1 72 ? -7.143 -10.275 5.476 1.00 91.12 72 GLU A CA 1
ATOM 585 C C . GLU A 1 72 ? -8.513 -9.932 6.072 1.00 91.12 72 GLU A C 1
ATOM 587 O O . GLU A 1 72 ? -9.555 -10.355 5.576 1.00 91.12 72 GLU A O 1
ATOM 592 N N . LYS A 1 73 ? -8.537 -9.038 7.065 1.00 92.19 73 LYS A N 1
ATOM 593 C CA . LYS A 1 73 ? -9.779 -8.560 7.681 1.00 92.19 73 LYS A CA 1
ATOM 594 C C . LYS A 1 73 ? -10.687 -7.757 6.743 1.00 92.19 73 LYS A C 1
ATOM 596 O O . LYS A 1 73 ? -11.893 -7.683 6.972 1.00 92.19 73 LYS A O 1
ATOM 601 N N . MET A 1 74 ? -10.123 -7.125 5.720 1.00 90.38 74 MET A N 1
ATOM 602 C CA . MET A 1 74 ? -10.859 -6.393 4.684 1.00 90.38 74 MET A CA 1
ATOM 603 C C . MET A 1 74 ? -11.186 -7.260 3.457 1.00 90.38 74 MET A C 1
ATOM 605 O O . MET A 1 74 ? -11.614 -6.711 2.431 1.00 90.38 74 MET A O 1
ATOM 609 N N . ASP A 1 75 ? -10.983 -8.578 3.567 1.00 86.94 75 ASP A N 1
ATOM 610 C CA . ASP A 1 75 ? -11.167 -9.558 2.496 1.00 86.94 75 ASP A CA 1
ATOM 611 C C . ASP A 1 75 ? -10.451 -9.109 1.215 1.00 86.94 75 ASP A C 1
ATOM 613 O O . ASP A 1 75 ? -11.046 -8.876 0.158 1.00 86.94 75 ASP A O 1
ATOM 617 N N . MET A 1 76 ? -9.159 -8.815 1.370 1.00 82.50 76 MET A N 1
ATOM 618 C CA . MET A 1 76 ? -8.292 -8.381 0.286 1.00 82.50 76 MET A CA 1
ATOM 619 C C . MET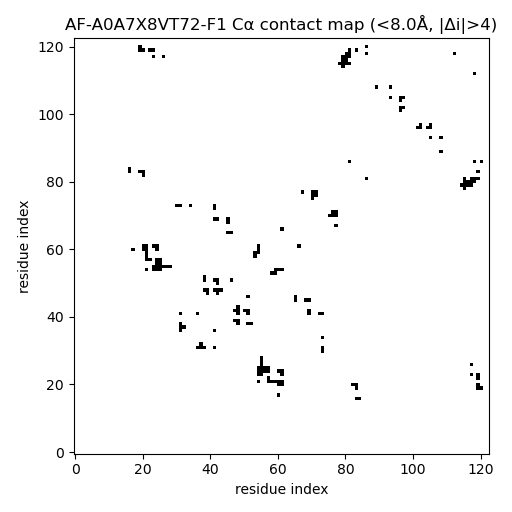 A 1 76 ? -7.240 -9.448 -0.024 1.00 82.50 76 MET A C 1
ATOM 621 O O . MET A 1 76 ? -6.534 -9.868 0.895 1.00 82.50 76 MET A O 1
ATOM 625 N N . PRO A 1 77 ? -7.050 -9.814 -1.305 1.00 81.06 77 PRO A N 1
ATOM 626 C CA . PRO A 1 77 ? -5.982 -10.724 -1.703 1.00 81.06 77 PRO A CA 1
ATOM 627 C C . PRO A 1 77 ? -4.613 -10.137 -1.353 1.00 81.06 77 PRO A C 1
ATOM 629 O O . PRO A 1 77 ? -4.347 -8.968 -1.654 1.00 81.06 77 PRO A O 1
ATOM 632 N N . LEU A 1 78 ? -3.729 -10.933 -0.753 1.00 77.19 78 LEU A N 1
ATOM 633 C CA . LEU A 1 78 ? -2.369 -10.491 -0.418 1.00 77.19 78 LEU A CA 1
ATOM 634 C C . LEU A 1 78 ? -1.560 -10.164 -1.679 1.00 77.19 78 LEU A C 1
ATOM 636 O O . LEU A 1 78 ? -0.745 -9.245 -1.685 1.00 77.19 78 LEU A O 1
ATOM 640 N N . GLU A 1 79 ? -1.875 -10.852 -2.771 1.00 75.75 79 GLU A N 1
ATOM 641 C CA . GLU A 1 79 ? -1.293 -10.694 -4.101 1.00 75.75 79 GLU A CA 1
ATOM 642 C C . GLU A 1 79 ? -1.710 -9.373 -4.764 1.00 75.75 79 GLU A C 1
ATOM 644 O O . GLU A 1 79 ? -1.105 -8.957 -5.746 1.00 75.75 79 GLU A O 1
ATOM 649 N N . SER A 1 80 ? -2.727 -8.684 -4.229 1.00 72.81 80 SER A N 1
ATOM 650 C CA . SER A 1 80 ? -3.222 -7.415 -4.780 1.00 72.81 80 SER A CA 1
ATOM 651 C C . SER A 1 80 ? -2.380 -6.192 -4.385 1.00 72.81 80 SER A C 1
ATOM 653 O O . SER A 1 80 ? -2.672 -5.078 -4.837 1.00 72.81 80 SER A O 1
ATOM 655 N N . ILE A 1 81 ? -1.342 -6.383 -3.559 1.00 74.12 81 ILE A N 1
ATOM 656 C CA . ILE A 1 81 ? -0.387 -5.342 -3.163 1.00 74.12 81 ILE A CA 1
ATOM 657 C C . ILE A 1 81 ? 0.970 -5.584 -3.809 1.00 74.12 81 ILE A C 1
ATOM 659 O O . ILE A 1 81 ? 1.535 -6.670 -3.718 1.00 74.12 81 ILE A O 1
ATOM 663 N N . VAL A 1 82 ? 1.547 -4.511 -4.350 1.00 73.44 82 VAL A N 1
ATOM 664 C CA . VAL A 1 82 ? 2.969 -4.460 -4.697 1.00 73.44 82 VAL A CA 1
ATOM 665 C C . VAL A 1 82 ? 3.674 -3.543 -3.731 1.00 73.44 82 VAL A C 1
ATOM 667 O O . VAL A 1 82 ? 3.255 -2.405 -3.501 1.00 73.44 82 VAL A O 1
ATOM 670 N N . PHE A 1 83 ? 4.777 -4.031 -3.184 1.00 75.25 83 PHE A N 1
ATOM 671 C CA . PHE A 1 83 ? 5.625 -3.207 -2.348 1.00 75.25 83 PHE A CA 1
ATOM 672 C C . PHE A 1 83 ? 6.427 -2.198 -3.182 1.00 75.25 83 PHE A C 1
ATOM 674 O O . PHE A 1 83 ? 6.726 -2.457 -4.353 1.00 75.25 83 PHE A O 1
ATOM 681 N N . PRO A 1 84 ? 6.790 -1.047 -2.594 1.00 75.00 84 PRO A N 1
ATOM 682 C CA . PRO A 1 84 ? 7.536 0.001 -3.285 1.00 75.00 84 PRO A CA 1
ATOM 683 C C . PRO A 1 84 ? 8.774 -0.504 -4.031 1.00 75.00 84 PRO A C 1
ATOM 685 O O . PRO A 1 84 ? 9.026 -0.061 -5.148 1.00 75.00 84 PRO A O 1
ATOM 688 N N . GLU A 1 85 ? 9.503 -1.457 -3.444 1.00 77.75 85 GLU A N 1
ATOM 689 C CA . GLU A 1 85 ? 10.692 -2.090 -4.014 1.00 77.75 85 GLU A CA 1
ATOM 690 C C . GLU A 1 85 ? 10.429 -2.612 -5.434 1.00 77.75 85 GLU A C 1
ATOM 692 O O . GLU A 1 85 ? 11.091 -2.193 -6.381 1.00 77.75 85 GLU A O 1
ATOM 697 N N . ALA A 1 86 ? 9.403 -3.450 -5.594 1.00 79.19 86 ALA A N 1
ATOM 698 C CA . ALA A 1 86 ? 9.057 -4.038 -6.883 1.00 79.19 86 ALA A CA 1
ATOM 699 C C . ALA A 1 86 ? 8.434 -3.013 -7.844 1.00 79.19 86 ALA A C 1
ATOM 701 O O . ALA A 1 86 ? 8.698 -3.063 -9.042 1.00 79.19 86 ALA A O 1
ATOM 702 N N . MET A 1 87 ? 7.651 -2.045 -7.349 1.00 78.19 87 MET A N 1
ATOM 703 C CA . MET A 1 87 ? 7.099 -1.004 -8.229 1.00 78.19 87 MET A CA 1
ATOM 704 C C . MET A 1 87 ? 8.173 -0.093 -8.820 1.00 78.19 87 MET A C 1
ATOM 706 O O . MET A 1 87 ? 8.020 0.373 -9.946 1.00 78.19 87 MET A O 1
ATOM 710 N N . ILE A 1 88 ? 9.256 0.168 -8.091 1.00 78.88 88 ILE A N 1
ATOM 711 C CA . ILE A 1 88 ? 10.374 0.953 -8.617 1.00 78.88 88 ILE A CA 1
ATOM 712 C C . ILE A 1 88 ? 11.088 0.191 -9.727 1.00 78.88 88 ILE A C 1
ATOM 714 O O . ILE A 1 88 ? 11.382 0.786 -10.762 1.00 78.88 88 ILE A O 1
ATOM 718 N N . ASP A 1 89 ? 11.310 -1.111 -9.554 1.00 84.19 89 ASP A N 1
ATOM 719 C CA . ASP A 1 89 ? 11.895 -1.949 -10.602 1.00 84.19 89 ASP A CA 1
ATOM 720 C C . ASP A 1 89 ? 11.000 -1.967 -11.851 1.00 84.19 89 ASP A C 1
ATOM 722 O O . ASP A 1 89 ? 11.479 -1.710 -12.956 1.00 84.19 89 ASP A O 1
ATOM 726 N N . ILE A 1 90 ? 9.686 -2.126 -11.663 1.00 85.75 90 ILE A N 1
ATOM 727 C CA . ILE A 1 90 ? 8.680 -2.030 -12.730 1.00 85.75 90 ILE A CA 1
ATOM 728 C C . ILE A 1 90 ? 8.720 -0.658 -13.421 1.00 85.75 90 ILE A C 1
ATOM 730 O O . ILE A 1 90 ? 8.664 -0.576 -14.649 1.00 85.75 90 ILE A O 1
ATOM 734 N N . MET A 1 91 ? 8.837 0.437 -12.663 1.00 83.44 91 MET A N 1
ATOM 735 C CA . MET A 1 91 ? 8.910 1.792 -13.215 1.00 83.44 91 MET A CA 1
ATOM 736 C C . MET A 1 91 ? 10.181 1.979 -14.052 1.00 83.44 91 MET A C 1
ATOM 738 O O . MET A 1 91 ? 10.118 2.491 -15.170 1.00 83.44 91 MET A O 1
ATOM 742 N N . LEU A 1 92 ? 11.337 1.545 -13.543 1.00 86.31 92 LEU A N 1
ATOM 743 C CA . LEU A 1 92 ? 12.617 1.612 -14.253 1.00 86.31 92 LEU A CA 1
ATOM 744 C C . LEU A 1 92 ? 12.602 0.768 -15.533 1.00 86.31 92 LEU A C 1
ATOM 746 O O . LEU A 1 92 ? 13.119 1.196 -16.572 1.00 86.31 92 LEU A O 1
ATOM 750 N N . GLU A 1 93 ? 11.982 -0.409 -15.484 1.00 89.69 93 GLU A N 1
ATOM 751 C CA . GLU A 1 93 ? 11.790 -1.261 -16.654 1.00 89.69 93 GLU A CA 1
ATOM 752 C C . GLU A 1 93 ? 10.854 -0.600 -17.674 1.00 89.69 93 GLU A C 1
ATOM 754 O O . GLU A 1 93 ? 11.184 -0.535 -18.859 1.00 89.69 93 GLU A O 1
ATOM 759 N N . SER A 1 94 ? 9.749 -0.008 -17.214 1.00 88.75 94 SER A N 1
ATOM 760 C CA . SER A 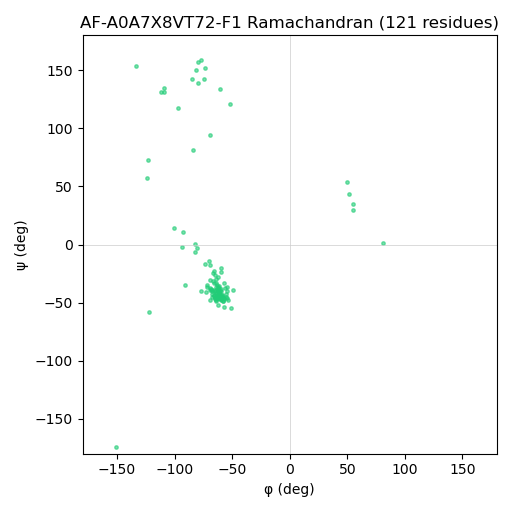1 94 ? 8.803 0.746 -18.047 1.00 88.75 94 SER A CA 1
ATOM 761 C C . SER A 1 94 ? 9.490 1.903 -18.779 1.00 88.75 94 SER A C 1
ATOM 763 O O . SER A 1 94 ? 9.326 2.061 -19.991 1.00 88.75 94 SER A O 1
ATOM 765 N N . PHE A 1 95 ? 10.327 2.678 -18.077 1.00 88.75 95 PHE A N 1
ATOM 766 C CA . PHE A 1 95 ? 11.150 3.731 -18.683 1.00 88.75 95 PHE A CA 1
ATOM 767 C C . PHE A 1 95 ? 12.140 3.175 -19.712 1.00 88.75 95 PHE A C 1
ATOM 769 O O . PHE A 1 95 ? 12.320 3.759 -20.782 1.00 88.75 95 PHE A O 1
ATOM 776 N N . SER A 1 96 ? 12.766 2.035 -19.419 1.00 91.56 96 SER A N 1
ATOM 777 C CA . SER A 1 96 ? 13.696 1.381 -20.343 1.00 91.56 96 SER A CA 1
ATOM 778 C C . SER A 1 96 ? 12.994 0.917 -21.623 1.00 91.56 96 SER A C 1
ATOM 780 O O . SER A 1 96 ? 13.525 1.115 -22.717 1.00 91.56 96 SER A O 1
ATOM 782 N N . CYS A 1 97 ? 11.790 0.350 -21.500 1.00 93.19 97 CYS A N 1
ATOM 783 C CA . CYS A 1 97 ? 10.958 -0.043 -22.637 1.00 93.19 97 CYS A CA 1
ATOM 784 C C . CYS A 1 97 ? 10.570 1.175 -23.480 1.00 93.19 97 CYS A C 1
ATOM 786 O O . CYS A 1 97 ? 10.706 1.139 -24.702 1.00 93.19 97 CYS A O 1
ATOM 788 N N . PHE A 1 98 ? 10.182 2.283 -22.838 1.00 91.19 98 PHE A N 1
ATOM 789 C CA . PHE A 1 98 ? 9.860 3.535 -23.524 1.00 91.19 98 PHE A CA 1
ATOM 790 C C . PHE A 1 98 ? 11.037 4.065 -24.358 1.00 91.19 98 PHE A C 1
ATOM 792 O O . PHE A 1 98 ? 10.871 4.356 -25.541 1.00 91.19 98 PHE A O 1
ATOM 799 N N . ILE A 1 99 ? 12.243 4.128 -23.779 1.00 93.94 99 ILE A N 1
ATOM 800 C CA . ILE A 1 99 ? 13.453 4.596 -24.483 1.00 93.94 99 ILE A CA 1
ATOM 801 C C . ILE A 1 99 ? 13.767 3.707 -25.694 1.00 93.94 99 ILE A C 1
ATOM 803 O O . ILE A 1 99 ? 14.148 4.207 -26.754 1.00 93.94 99 ILE A O 1
ATOM 807 N N . ARG A 1 100 ? 13.597 2.389 -25.549 1.00 94.69 100 ARG A N 1
ATOM 808 C CA . ARG A 1 100 ? 13.874 1.403 -26.605 1.00 94.69 100 ARG A CA 1
ATOM 809 C C . ARG A 1 100 ? 12.735 1.239 -27.610 1.00 94.69 100 ARG A C 1
ATOM 811 O O . ARG A 1 100 ? 12.928 0.548 -28.605 1.00 94.69 100 ARG A O 1
ATOM 818 N N . LYS A 1 101 ? 11.582 1.875 -27.373 1.00 93.75 101 LYS A N 1
ATOM 819 C CA . LYS A 1 101 ? 10.334 1.666 -28.126 1.00 93.75 101 LYS A CA 1
ATOM 820 C C . LYS A 1 101 ? 9.898 0.194 -28.147 1.00 93.75 101 LYS A C 1
ATOM 822 O O . LYS A 1 101 ? 9.361 -0.288 -29.140 1.00 93.75 101 LYS A O 1
ATOM 827 N N . ASP A 1 102 ? 10.142 -0.519 -27.050 1.00 94.56 102 ASP A N 1
ATOM 828 C CA . ASP A 1 102 ? 9.713 -1.906 -26.870 1.00 94.56 102 ASP A CA 1
ATOM 829 C C . ASP A 1 102 ? 8.261 -1.936 -26.371 1.00 94.56 102 ASP A C 1
ATOM 831 O O . ASP A 1 102 ? 7.977 -2.003 -25.172 1.00 94.56 102 ASP A O 1
ATOM 835 N N . TYR A 1 103 ? 7.331 -1.791 -27.314 1.00 92.25 103 TYR A N 1
ATOM 836 C CA . TYR A 1 103 ? 5.901 -1.710 -27.020 1.00 92.25 103 TYR A CA 1
ATOM 837 C C . TYR A 1 103 ? 5.318 -3.034 -26.514 1.00 92.25 103 TYR A C 1
ATOM 839 O O . TYR A 1 103 ? 4.383 -3.015 -25.714 1.00 92.25 103 TYR A O 1
ATOM 847 N N . GLU A 1 104 ? 5.868 -4.169 -26.949 1.00 94.12 104 GLU A N 1
ATOM 848 C CA . GLU A 1 104 ? 5.398 -5.494 -26.538 1.00 94.12 104 GLU A CA 1
ATOM 849 C C . GLU A 1 104 ? 5.717 -5.744 -25.067 1.00 94.12 104 GLU A C 1
ATOM 851 O O . GLU A 1 104 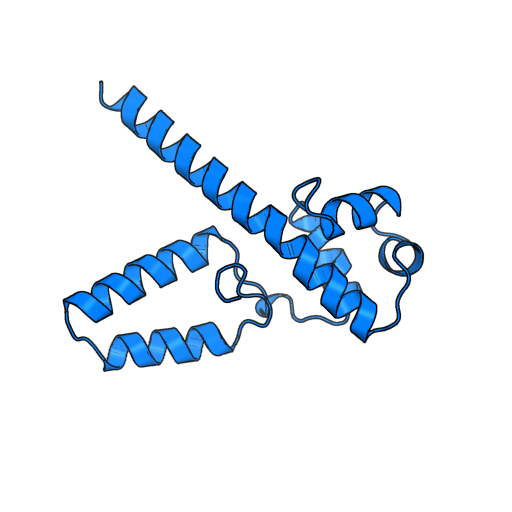? 4.827 -6.092 -24.287 1.00 94.12 104 GLU A O 1
ATOM 856 N N . ARG A 1 105 ? 6.960 -5.477 -24.645 1.00 92.06 105 ARG A N 1
ATOM 857 C CA . ARG A 1 105 ? 7.325 -5.617 -23.234 1.00 92.06 105 ARG A CA 1
ATOM 858 C C . ARG A 1 105 ? 6.574 -4.625 -22.353 1.00 92.06 105 ARG A C 1
ATOM 860 O O . ARG A 1 105 ? 6.105 -4.996 -21.280 1.00 92.06 105 ARG A O 1
ATOM 867 N N . TYR A 1 106 ? 6.405 -3.387 -22.816 1.00 89.50 106 TYR A N 1
ATOM 868 C CA . TYR A 1 106 ? 5.633 -2.381 -22.085 1.00 89.50 106 TYR A CA 1
ATOM 869 C C . TYR A 1 106 ? 4.174 -2.814 -21.870 1.00 89.50 106 TYR A C 1
ATOM 871 O O . TYR A 1 106 ? 3.634 -2.633 -20.779 1.00 89.50 106 TYR A O 1
ATOM 879 N N . ARG A 1 107 ? 3.542 -3.434 -22.878 1.00 90.19 107 ARG A N 1
ATOM 880 C CA . ARG A 1 107 ? 2.185 -3.988 -22.758 1.00 90.19 107 ARG A CA 1
ATOM 881 C C . ARG A 1 107 ? 2.117 -5.097 -21.707 1.00 90.19 107 ARG A C 1
ATOM 883 O O . ARG A 1 107 ? 1.219 -5.067 -20.876 1.00 90.19 107 ARG A O 1
ATOM 890 N N . GLN A 1 108 ? 3.074 -6.024 -21.705 1.00 90.62 108 GLN A N 1
ATOM 891 C CA . GLN A 1 108 ? 3.134 -7.088 -20.693 1.00 90.62 108 GLN A CA 1
ATOM 892 C C . GLN A 1 108 ? 3.258 -6.515 -19.279 1.00 90.62 108 GLN A C 1
ATOM 894 O O . GLN A 1 108 ? 2.532 -6.926 -18.380 1.00 90.62 108 GLN A O 1
ATOM 899 N N . ILE A 1 109 ? 4.134 -5.521 -19.097 1.00 88.56 109 ILE A N 1
ATOM 900 C CA . ILE A 1 109 ? 4.291 -4.830 -17.813 1.00 88.56 109 ILE A CA 1
ATOM 901 C C . ILE A 1 109 ? 2.965 -4.196 -17.381 1.00 88.56 109 ILE A C 1
ATOM 903 O O . ILE A 1 109 ? 2.577 -4.321 -16.224 1.00 88.56 109 ILE A O 1
ATOM 907 N N . TYR A 1 110 ? 2.248 -3.547 -18.299 1.00 85.50 110 TYR A N 1
ATOM 908 C CA . TYR A 1 110 ? 0.940 -2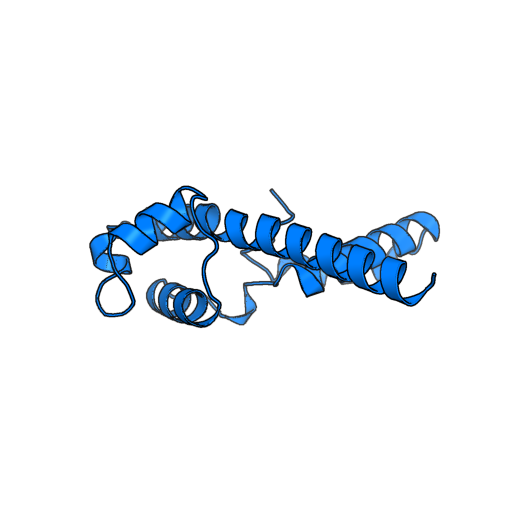.967 -18.005 1.00 85.50 110 TYR A CA 1
ATOM 909 C C . TYR A 1 110 ? -0.085 -4.023 -17.554 1.00 85.50 110 TYR A C 1
ATOM 911 O O . TYR A 1 110 ? -0.745 -3.832 -16.536 1.00 85.50 110 TYR A O 1
ATOM 919 N N . GLU A 1 111 ? -0.180 -5.152 -18.258 1.00 86.75 111 GLU A N 1
ATOM 920 C CA . GLU A 1 111 ? -1.079 -6.261 -17.900 1.00 86.75 111 GLU A CA 1
ATOM 921 C C . GLU A 1 111 ? -0.715 -6.909 -16.553 1.00 86.75 111 GLU A C 1
ATOM 923 O O . GLU A 1 111 ? -1.591 -7.352 -15.810 1.00 86.75 111 GLU A O 1
ATOM 928 N N . ASP A 1 112 ? 0.573 -6.950 -16.207 1.00 83.06 112 ASP A N 1
ATOM 929 C CA . ASP A 1 112 ? 1.031 -7.422 -14.902 1.00 83.06 112 ASP A CA 1
ATOM 930 C C . ASP A 1 112 ? 0.700 -6.436 -13.781 1.00 83.06 112 ASP A C 1
ATOM 932 O O . ASP A 1 112 ? 0.339 -6.863 -12.684 1.00 83.06 112 ASP A O 1
ATOM 936 N N . ILE A 1 113 ? 0.777 -5.132 -14.057 1.00 81.12 113 ILE A N 1
ATOM 937 C CA . ILE A 1 113 ? 0.433 -4.078 -13.101 1.00 81.12 113 ILE A CA 1
ATOM 938 C C . ILE A 1 113 ? -1.073 -4.041 -12.808 1.00 81.12 113 ILE A C 1
ATOM 940 O O . ILE A 1 113 ? -1.460 -3.809 -11.663 1.00 81.12 113 ILE A O 1
ATOM 944 N N . ASP A 1 114 ? -1.920 -4.270 -13.814 1.00 76.56 114 ASP A N 1
ATOM 945 C CA . ASP A 1 114 ? -3.387 -4.182 -13.696 1.00 76.56 114 ASP A CA 1
ATOM 946 C C . ASP A 1 114 ? -3.968 -5.162 -12.655 1.00 76.56 114 ASP A C 1
ATOM 948 O O . ASP A 1 114 ? -5.046 -4.960 -12.097 1.00 76.56 114 ASP A O 1
ATOM 952 N N . LYS A 1 115 ? -3.205 -6.204 -12.309 1.00 75.00 115 LYS A N 1
ATOM 953 C CA . LYS A 1 115 ? -3.551 -7.188 -11.273 1.00 75.00 115 LYS A CA 1
ATOM 954 C C . LYS A 1 115 ? -3.525 -6.599 -9.857 1.00 75.00 115 LYS A C 1
ATOM 956 O O . LYS A 1 115 ? -4.097 -7.185 -8.936 1.00 75.00 115 LYS A O 1
ATOM 961 N N . TYR A 1 116 ? -2.873 -5.455 -9.658 1.00 71.12 116 TYR A N 1
ATOM 962 C CA . TYR A 1 116 ? -2.670 -4.872 -8.339 1.00 71.12 116 TYR A CA 1
ATOM 963 C C . TYR A 1 116 ? -3.712 -3.797 -8.027 1.00 71.12 116 TYR A C 1
ATOM 965 O O . TYR A 1 116 ? -3.751 -2.733 -8.639 1.00 71.12 116 TYR A O 1
ATOM 973 N N . GLN A 1 117 ? -4.523 -4.026 -6.990 1.00 56.88 117 GLN A N 1
ATOM 974 C CA . GLN A 1 117 ? -5.473 -3.019 -6.492 1.00 56.88 117 GLN A CA 1
ATOM 975 C C . GLN A 1 117 ? -4.791 -1.877 -5.721 1.00 56.88 117 GLN A C 1
ATOM 977 O O . GLN A 1 117 ? -5.401 -0.830 -5.496 1.00 56.88 117 GLN A 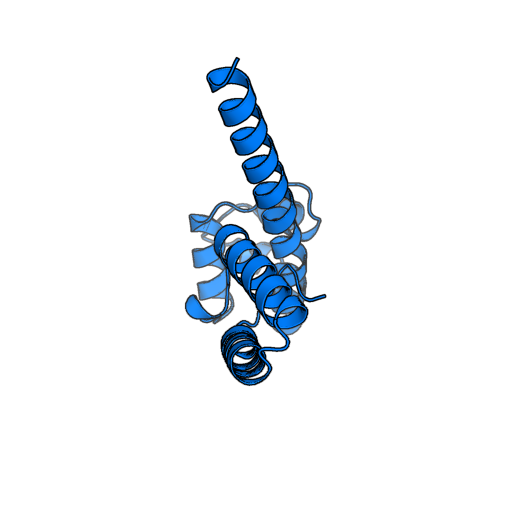O 1
ATOM 982 N N . PHE A 1 118 ? -3.540 -2.071 -5.299 1.00 56.53 118 PHE A N 1
ATOM 983 C CA . PHE A 1 118 ? -2.776 -1.131 -4.477 1.00 56.53 118 PHE A CA 1
ATOM 984 C C . PHE A 1 118 ? -1.453 -0.766 -5.154 1.00 56.53 118 PHE A C 1
ATOM 986 O O . PHE A 1 118 ? -0.373 -0.930 -4.585 1.00 56.53 118 PHE A O 1
ATOM 993 N N . GLY A 1 119 ? -1.532 -0.232 -6.372 1.00 53.50 119 GLY A N 1
ATOM 994 C CA . GLY A 1 119 ? -0.418 0.498 -6.967 1.00 53.50 119 GLY A CA 1
ATOM 995 C C . GLY A 1 119 ? -0.216 1.819 -6.223 1.00 53.50 119 GLY A C 1
ATOM 996 O O . GLY A 1 119 ? -0.870 2.809 -6.525 1.00 53.50 119 GLY A O 1
ATOM 997 N N . ILE A 1 120 ? 0.675 1.860 -5.229 1.00 52.88 120 ILE A N 1
ATOM 998 C CA . ILE A 1 120 ? 0.981 3.090 -4.461 1.00 52.88 120 ILE A CA 1
ATOM 999 C C . ILE A 1 120 ? 1.516 4.202 -5.389 1.00 52.88 120 ILE A C 1
ATOM 1001 O O . ILE A 1 120 ? 1.411 5.387 -5.088 1.00 52.88 120 ILE A O 1
ATOM 1005 N N . LEU A 1 121 ? 2.076 3.810 -6.533 1.00 41.91 121 LEU A N 1
ATOM 1006 C CA . LEU A 1 121 ? 2.646 4.688 -7.550 1.00 41.91 121 LEU A CA 1
ATOM 1007 C C . LEU A 1 121 ? 1.676 5.083 -8.676 1.00 41.91 121 LEU A C 1
ATOM 1009 O O . LEU A 1 121 ? 2.067 5.843 -9.557 1.00 41.91 121 LEU A O 1
ATOM 1013 N N . ILE A 1 122 ? 0.440 4.576 -8.660 1.00 41.00 122 ILE A N 1
ATOM 1014 C CA . ILE A 1 122 ? -0.554 4.790 -9.719 1.00 41.00 122 ILE A CA 1
ATOM 1015 C C . ILE A 1 122 ? -1.801 5.404 -9.079 1.00 41.00 122 ILE A C 1
ATOM 1017 O O . ILE A 1 122 ? -2.813 4.738 -8.862 1.00 41.00 122 ILE A O 1
ATOM 1021 N N . GLN A 1 123 ? -1.695 6.675 -8.697 1.00 35.78 123 GLN A N 1
ATOM 1022 C CA . GLN A 1 123 ? -2.835 7.519 -8.335 1.00 35.78 123 GLN A CA 1
ATOM 1023 C C . GLN A 1 123 ? -2.812 8.784 -9.177 1.00 35.78 123 GLN A C 1
ATOM 1025 O O . GLN A 1 123 ? -1.708 9.352 -9.338 1.00 35.78 123 GLN A O 1
#

Secondary structure (DSSP, 8-state):
-HHHHHHHHHHHHHHHHHHHHHHHHHHHHHHHHHTT--HHHHHTTTS-HHHHHHHHTTSSPPPHHHHHHHHHHTT--GGGB--HHHHHHHHHHHHHHHHHT-HHHHHHHHHHHTT-TB-TT--

Solvent-accessible surface area (backbone atoms only — not comparable to full-atom values): 6870 Å² total; per-residue (Å²): 115,66,72,58,53,55,51,51,52,51,50,53,53,49,56,51,36,51,55,41,45,18,51,47,18,48,56,52,45,54,51,37,54,75,70,70,50,51,56,54,67,63,15,60,96,77,54,51,43,68,53,47,52,32,21,40,64,53,71,39,65,66,54,73,69,61,48,51,58,50,32,55,76,64,75,41,68,77,79,25,53,60,56,51,71,60,51,49,53,52,49,56,49,46,52,52,24,60,77,71,66,37,61,69,62,41,50,53,53,49,62,62,51,70,64,34,83,40,49,71,89,68,124

Foldseek 3Di:
DVVVVVVVVVVVVVVQLQVLLLLVLCVLVVLCVVVVHQLCRLQPPQHDSVVSVCSNVSNGGDDPRSVVSSCVVSVHDPLQDDGPVVVVVLVVVLVVCVVVVVVVVNVVSVVSNVSHPCPSVPD